Protein AF-A0A396BX89-F1 (afdb_monomer)

Nearest PDB structures (foldseek):
  4gil-assembly1_C  TM=5.322E-01  e=6.062E+00  Escherichia coli
  8w7m-assembly1_N  TM=4.422E-01  e=5.708E+00  Saccharomyces cerevisiae S288C

Structure (mmCIF, N/CA/C/O backbone):
data_AF-A0A396BX89-F1
#
_entry.id   AF-A0A396BX89-F1
#
loop_
_atom_site.group_PDB
_atom_site.id
_atom_site.type_symbol
_atom_site.label_atom_id
_atom_site.label_alt_id
_atom_site.label_comp_id
_atom_site.label_asym_id
_atom_site.label_entity_id
_atom_site.label_seq_id
_atom_site.pdbx_PDB_ins_code
_atom_site.Cartn_x
_atom_site.Cartn_y
_atom_site.Cartn_z
_atom_site.occupancy
_atom_site.B_iso_or_equiv
_atom_site.auth_seq_id
_atom_site.auth_comp_id
_atom_site.auth_asym_id
_atom_site.auth_atom_id
_atom_site.pdbx_PDB_model_num
ATOM 1 N N . MET A 1 1 ? -56.906 -18.358 -14.885 1.00 41.50 1 MET A N 1
ATOM 2 C CA . MET A 1 1 ? -57.212 -17.396 -15.967 1.00 41.50 1 MET A CA 1
ATOM 3 C C . MET A 1 1 ? -57.848 -16.201 -15.274 1.00 41.50 1 MET A C 1
ATOM 5 O O . MET A 1 1 ? -58.824 -16.400 -14.577 1.00 41.50 1 MET A O 1
ATOM 9 N N . SER A 1 2 ? -57.194 -15.052 -15.178 1.00 36.94 2 SER A N 1
ATOM 10 C CA . SER A 1 2 ? -57.025 -14.130 -16.298 1.00 36.94 2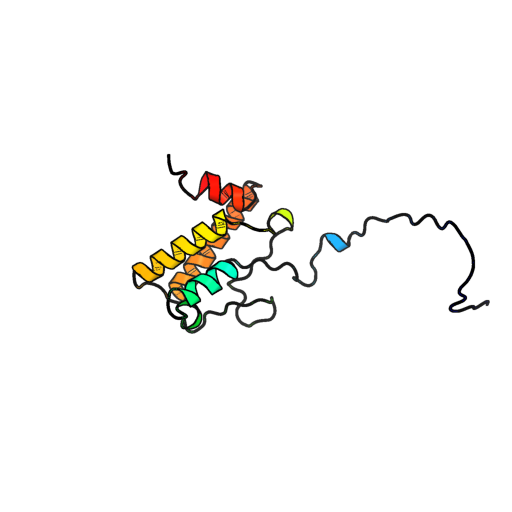 SER A CA 1
ATOM 11 C C . SER A 1 2 ? -55.632 -13.512 -16.310 1.00 36.94 2 SER A C 1
ATOM 13 O O . SER A 1 2 ? -55.098 -13.138 -15.269 1.00 36.94 2 SER A O 1
ATOM 15 N N . GLN A 1 3 ? -55.068 -13.446 -17.510 1.00 47.53 3 GLN A N 1
ATOM 16 C CA . GLN A 1 3 ? -53.983 -12.545 -17.864 1.00 47.53 3 GLN A CA 1
ATOM 17 C C . GLN 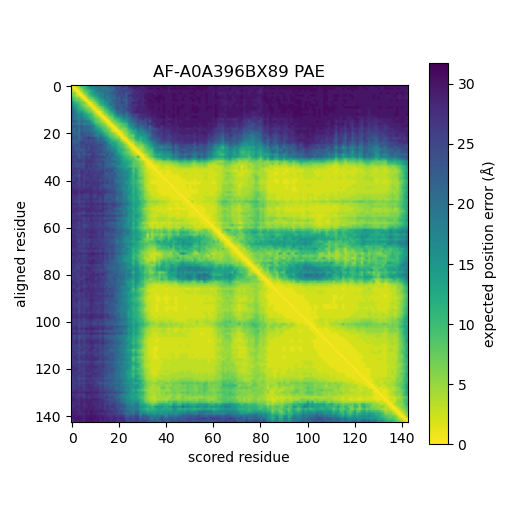A 1 3 ? -54.487 -11.103 -17.677 1.00 47.53 3 GLN A C 1
ATOM 19 O O . GLN A 1 3 ? -55.680 -10.862 -17.848 1.00 47.53 3 GLN A O 1
ATOM 24 N N . ASP A 1 4 ? -53.603 -10.166 -17.334 1.00 45.53 4 ASP A N 1
ATOM 25 C CA . ASP A 1 4 ? -53.182 -9.249 -18.387 1.00 45.53 4 ASP A CA 1
ATOM 26 C C . ASP A 1 4 ? -51.798 -8.617 -18.150 1.00 45.53 4 ASP A C 1
ATOM 28 O O . ASP A 1 4 ? -51.426 -8.305 -17.014 1.00 45.53 4 ASP A O 1
ATOM 32 N N . PRO A 1 5 ? -51.012 -8.481 -19.234 1.00 53.84 5 PRO A N 1
ATOM 33 C CA . PRO A 1 5 ? -49.659 -7.954 -19.264 1.00 53.84 5 PRO A CA 1
ATOM 34 C C . PRO A 1 5 ? -49.684 -6.433 -19.487 1.00 53.84 5 PRO A C 1
ATOM 36 O O . PRO A 1 5 ? -50.460 -5.929 -20.287 1.00 53.84 5 PRO A O 1
ATOM 39 N N . ILE A 1 6 ? -48.795 -5.706 -18.805 1.00 63.97 6 ILE A N 1
ATOM 40 C CA . ILE A 1 6 ? -48.388 -4.327 -19.138 1.00 63.97 6 ILE A CA 1
ATOM 41 C C . ILE A 1 6 ? -49.568 -3.396 -19.518 1.00 63.97 6 ILE A C 1
ATOM 43 O O . ILE A 1 6 ? -49.677 -2.917 -20.643 1.00 63.97 6 ILE A O 1
ATOM 47 N N . GLY A 1 7 ? -50.452 -3.125 -18.557 1.00 41.78 7 GLY A N 1
ATOM 48 C CA . GLY A 1 7 ? -51.533 -2.142 -18.674 1.00 41.78 7 GLY A CA 1
ATOM 49 C C . GLY A 1 7 ? -51.227 -0.894 -17.853 1.00 41.78 7 GLY A C 1
ATOM 50 O O . GLY A 1 7 ? -51.579 -0.805 -16.681 1.00 41.78 7 GLY A O 1
ATOM 51 N N . PHE A 1 8 ? -50.544 0.067 -18.467 1.00 61.09 8 PHE A N 1
ATOM 52 C CA . PHE A 1 8 ? -50.343 1.415 -17.942 1.00 61.09 8 PHE A CA 1
ATOM 53 C C . PHE A 1 8 ? -51.702 2.121 -17.802 1.00 61.09 8 PHE A C 1
ATOM 55 O O . PHE A 1 8 ? -52.213 2.608 -18.803 1.00 61.09 8 PHE A O 1
ATOM 62 N N . ASN A 1 9 ? -52.305 2.117 -16.605 1.00 48.22 9 ASN A N 1
ATOM 63 C CA . ASN A 1 9 ? -52.970 3.255 -15.943 1.00 48.22 9 ASN A CA 1
ATOM 64 C C . ASN A 1 9 ? -53.671 2.786 -14.649 1.00 48.22 9 ASN A C 1
ATOM 66 O O . ASN A 1 9 ? -54.463 1.849 -14.697 1.00 48.22 9 ASN A O 1
ATOM 70 N N . GLY A 1 10 ? -53.482 3.494 -13.527 1.00 39.06 10 GLY A N 1
ATOM 71 C CA . GLY A 1 10 ? -54.446 3.453 -12.414 1.00 39.06 10 GLY A CA 1
ATOM 72 C C . GLY A 1 10 ? -53.890 3.211 -11.009 1.00 39.06 10 GLY A C 1
ATOM 73 O O . GLY A 1 10 ? -53.910 2.097 -10.505 1.00 39.06 10 GLY A O 1
ATOM 74 N N . ASN A 1 11 ? -53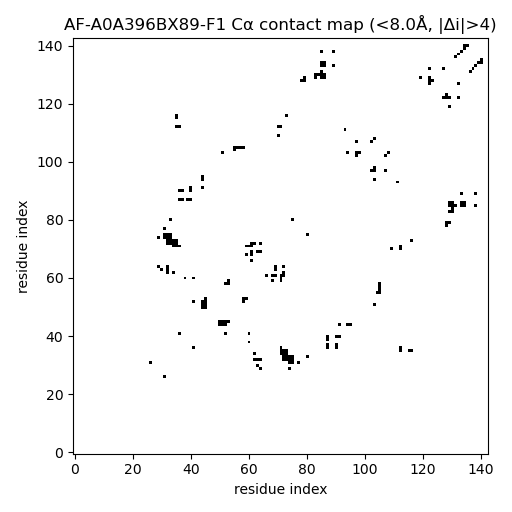.480 4.303 -10.361 1.00 51.19 11 ASN A N 1
ATOM 75 C CA . ASN A 1 11 ? -53.878 4.688 -9.001 1.00 51.19 11 ASN A CA 1
ATOM 76 C C . ASN A 1 11 ? -54.178 3.560 -7.985 1.00 51.19 11 ASN A C 1
ATOM 78 O O . ASN A 1 11 ? -55.338 3.256 -7.707 1.00 51.19 11 ASN A O 1
ATOM 82 N N . ASN A 1 12 ? -53.139 3.013 -7.355 1.00 43.06 12 ASN A N 1
ATOM 83 C CA . ASN A 1 12 ? -53.276 2.271 -6.106 1.00 43.06 12 ASN A CA 1
ATOM 84 C C . ASN A 1 12 ? -52.132 2.688 -5.178 1.00 43.06 12 ASN A C 1
ATOM 86 O O . ASN A 1 12 ? -50.967 2.578 -5.559 1.00 43.06 12 ASN A O 1
ATOM 90 N N . SER A 1 13 ? -52.448 3.187 -3.980 1.00 51.22 13 SER A N 1
ATOM 91 C CA . SER A 1 13 ? -51.462 3.413 -2.918 1.00 51.22 13 SER A CA 1
ATOM 92 C C . SER A 1 13 ? -50.964 2.061 -2.411 1.00 51.22 13 SER A C 1
ATOM 94 O O . SER A 1 13 ? -51.313 1.619 -1.319 1.00 51.22 13 SER A O 1
ATOM 96 N N . THR A 1 14 ? -50.154 1.370 -3.210 1.00 47.22 14 THR A N 1
ATOM 97 C CA . THR A 1 14 ? -49.376 0.238 -2.726 1.00 47.22 14 THR A CA 1
ATOM 98 C C . THR A 1 14 ? -48.296 0.810 -1.830 1.00 47.22 14 THR A C 1
ATOM 100 O O . THR A 1 14 ? -47.298 1.355 -2.301 1.00 47.22 14 THR A O 1
ATOM 103 N N . PHE A 1 15 ? -48.550 0.731 -0.526 1.00 43.94 15 PHE A N 1
ATOM 104 C CA . PHE A 1 15 ? -47.553 0.853 0.523 1.00 43.94 15 PHE A CA 1
ATOM 105 C C . PHE A 1 15 ? -46.352 -0.017 0.124 1.00 43.94 15 PHE A C 1
ATOM 107 O O . PHE A 1 15 ? -46.394 -1.240 0.239 1.00 43.94 15 PHE A O 1
ATOM 114 N N . TYR A 1 16 ? -45.297 0.605 -0.402 1.00 43.28 16 TYR A N 1
ATOM 115 C CA . TYR A 1 16 ? -44.013 -0.059 -0.559 1.00 43.28 16 TYR A CA 1
ATOM 116 C C . TYR A 1 16 ? -43.441 -0.200 0.846 1.00 43.28 16 TYR A C 1
ATOM 118 O O . TYR A 1 16 ? -42.817 0.715 1.382 1.00 43.28 16 TYR A O 1
ATOM 126 N N . SER A 1 17 ? -43.699 -1.338 1.484 1.00 45.28 17 SER A N 1
ATOM 127 C CA . SER A 1 17 ? -42.877 -1.758 2.607 1.00 45.28 17 SER A CA 1
ATOM 128 C C . SER A 1 17 ? -41.470 -1.971 2.060 1.00 45.28 17 SER A C 1
ATOM 130 O O . SER A 1 17 ? -41.226 -2.936 1.336 1.00 45.28 17 SER A O 1
ATOM 132 N N . TYR A 1 18 ? -40.560 -1.055 2.382 1.00 42.06 18 TYR A N 1
ATOM 133 C CA . TYR A 1 18 ? -39.130 -1.303 2.279 1.00 42.06 18 TYR A CA 1
ATOM 134 C C . TYR A 1 18 ? -38.813 -2.493 3.188 1.00 42.06 18 TYR A C 1
ATOM 136 O O . TYR A 1 18 ? -38.650 -2.338 4.396 1.00 42.06 18 TYR A O 1
ATOM 144 N N . THR A 1 19 ? -38.775 -3.702 2.634 1.00 50.72 19 THR A N 1
ATOM 145 C CA . THR A 1 19 ? -38.079 -4.804 3.293 1.00 50.72 19 THR A CA 1
ATOM 146 C C . THR A 1 19 ? -36.594 -4.454 3.272 1.00 50.72 19 THR A C 1
ATOM 148 O O . THR A 1 19 ? -36.077 -4.198 2.181 1.00 50.72 19 THR A O 1
ATOM 151 N N . PRO A 1 20 ? -35.895 -4.394 4.420 1.00 46.22 20 PRO A N 1
ATOM 152 C CA . PRO A 1 20 ? -34.447 -4.264 4.405 1.00 46.22 20 PRO A CA 1
ATOM 153 C C . PRO A 1 20 ? -33.880 -5.470 3.654 1.00 46.22 20 PRO A C 1
ATOM 155 O O . PRO A 1 20 ? -34.046 -6.616 4.070 1.00 46.22 20 PRO A O 1
ATOM 158 N N . ASP A 1 21 ? -33.288 -5.198 2.496 1.00 45.72 21 ASP A N 1
ATOM 159 C CA . ASP A 1 21 ? -32.664 -6.208 1.658 1.00 45.72 21 ASP A CA 1
ATOM 160 C C . ASP A 1 21 ? -31.480 -6.794 2.438 1.00 45.72 21 ASP A C 1
ATOM 162 O O . ASP A 1 21 ? -30.571 -6.075 2.839 1.00 45.72 21 ASP A O 1
ATOM 166 N N . ILE A 1 22 ? -31.486 -8.091 2.725 1.00 47.62 22 ILE A N 1
ATOM 167 C CA . ILE A 1 22 ? -30.371 -8.744 3.431 1.00 47.62 22 ILE A CA 1
ATOM 168 C C . ILE A 1 22 ? -29.143 -8.939 2.523 1.00 47.62 22 ILE A C 1
ATOM 170 O O . ILE A 1 22 ? -28.079 -9.320 3.007 1.00 47.62 22 ILE A O 1
ATOM 174 N N . ASN A 1 23 ? -29.244 -8.630 1.221 1.00 46.38 23 ASN A N 1
ATOM 175 C CA . ASN A 1 23 ? -28.144 -8.793 0.267 1.00 46.38 23 ASN A CA 1
ATOM 176 C C . ASN A 1 23 ? -27.153 -7.614 0.240 1.00 46.38 23 ASN A C 1
ATOM 178 O O . ASN A 1 23 ? -26.137 -7.690 -0.442 1.00 46.38 23 ASN A O 1
ATOM 182 N N . ILE A 1 24 ? -27.379 -6.531 0.995 1.00 42.62 24 ILE A N 1
ATOM 183 C CA . ILE A 1 24 ? -26.435 -5.390 1.069 1.00 42.62 24 ILE A CA 1
ATOM 184 C C . ILE A 1 24 ? -25.189 -5.646 1.937 1.00 42.62 24 ILE A C 1
ATOM 186 O O . ILE A 1 24 ? -24.298 -4.787 1.976 1.00 42.62 24 ILE A O 1
ATOM 190 N N . TRP A 1 25 ? -25.111 -6.797 2.616 1.00 42.50 25 TRP A N 1
ATOM 191 C CA . TRP A 1 25 ? -24.008 -7.149 3.524 1.00 42.50 25 TRP A CA 1
ATOM 192 C C . TRP A 1 25 ? -23.016 -8.170 2.962 1.00 42.50 25 TRP A C 1
ATOM 194 O O . TRP A 1 25 ? -21.920 -8.283 3.500 1.00 42.50 25 TRP A O 1
ATOM 204 N N . ILE A 1 26 ? -23.359 -8.889 1.891 1.00 41.56 26 ILE A N 1
ATOM 205 C CA . ILE A 1 26 ? -22.471 -9.894 1.299 1.00 41.56 26 ILE A CA 1
ATOM 206 C C . ILE A 1 26 ? -22.063 -9.403 -0.088 1.00 41.56 26 ILE A C 1
ATOM 208 O O . ILE A 1 26 ? -22.847 -9.464 -1.033 1.00 41.56 26 ILE A O 1
ATOM 212 N N . ASP A 1 27 ? -20.829 -8.917 -0.223 1.00 46.12 27 ASP A N 1
ATOM 213 C CA . ASP A 1 27 ? -20.223 -8.652 -1.529 1.00 46.12 27 ASP A CA 1
ATOM 214 C C . ASP A 1 27 ? -19.805 -9.978 -2.189 1.00 46.12 27 ASP A C 1
ATOM 216 O O . ASP A 1 27 ? -18.635 -10.350 -2.253 1.00 46.12 27 ASP A O 1
ATOM 220 N N . ILE A 1 28 ? -20.805 -10.728 -2.666 1.00 45.06 28 ILE A N 1
ATOM 221 C CA . ILE A 1 28 ? -20.644 -12.054 -3.293 1.00 45.06 28 ILE A CA 1
ATOM 222 C C . ILE A 1 28 ? -19.727 -11.979 -4.528 1.00 45.06 28 ILE A C 1
ATOM 224 O O . ILE A 1 28 ? -19.098 -12.967 -4.907 1.00 45.06 28 ILE A O 1
ATOM 228 N N . LEU A 1 29 ? -19.640 -10.806 -5.163 1.00 47.72 29 LEU A N 1
ATOM 229 C CA . LEU A 1 29 ? -18.848 -10.581 -6.370 1.00 47.72 29 LEU A CA 1
ATOM 230 C C . LEU A 1 29 ? -17.448 -10.024 -6.079 1.00 47.72 29 LEU A C 1
ATOM 232 O O . LEU A 1 29 ? -16.618 -10.000 -6.992 1.00 47.72 29 LEU A O 1
ATOM 236 N N . GLY A 1 30 ? -17.165 -9.614 -4.839 1.00 51.03 30 GLY A N 1
ATOM 237 C CA . GLY A 1 30 ? -15.895 -9.004 -4.462 1.00 51.03 30 GLY A CA 1
ATOM 238 C C . GLY A 1 30 ? -15.599 -7.734 -5.253 1.00 51.03 30 GLY A C 1
ATOM 239 O O . GLY A 1 30 ? -14.484 -7.591 -5.755 1.00 51.03 30 GLY A O 1
ATOM 240 N N . LEU A 1 31 ? -16.613 -6.896 -5.456 1.00 54.59 31 LEU A N 1
ATOM 241 C CA . LEU A 1 31 ? -16.530 -5.618 -6.157 1.00 54.59 31 LEU A CA 1
ATOM 242 C C . LEU A 1 31 ? -15.925 -4.505 -5.286 1.00 54.59 31 LEU A C 1
ATOM 244 O O . LEU A 1 31 ? -15.349 -3.571 -5.841 1.00 54.59 31 LEU A O 1
ATOM 248 N N . ASP A 1 32 ? -16.007 -4.615 -3.959 1.00 61.62 32 ASP A N 1
ATOM 249 C CA . ASP A 1 32 ? -15.469 -3.654 -2.988 1.00 61.62 32 ASP A CA 1
ATOM 250 C C . ASP A 1 32 ? -14.056 -4.088 -2.561 1.00 61.62 32 ASP A C 1
ATOM 252 O O . ASP A 1 32 ? -13.785 -4.578 -1.467 1.00 61.62 32 ASP A O 1
ATOM 256 N N . LEU A 1 33 ? -13.137 -4.016 -3.522 1.00 68.38 33 LEU A N 1
ATOM 257 C CA . LEU A 1 33 ? -11.736 -4.370 -3.332 1.00 68.38 33 LEU A CA 1
ATOM 258 C C . LEU A 1 33 ? -10.922 -3.170 -2.879 1.00 68.38 33 LEU A C 1
ATOM 260 O O . LEU A 1 33 ? -10.826 -2.173 -3.598 1.00 68.38 33 LEU A O 1
ATOM 264 N N . HIS A 1 34 ? -10.229 -3.315 -1.755 1.00 75.56 34 HIS A N 1
ATOM 265 C CA . HIS A 1 34 ? -9.305 -2.300 -1.284 1.00 75.56 34 HIS A CA 1
ATOM 266 C C . HIS A 1 34 ? -7.878 -2.601 -1.752 1.00 75.56 34 HIS A C 1
ATOM 268 O O . HIS A 1 34 ? -7.355 -3.703 -1.561 1.00 75.56 34 HIS A O 1
ATOM 274 N N . HIS A 1 35 ? -7.218 -1.613 -2.360 1.00 82.88 35 HIS A N 1
ATOM 275 C CA . HIS A 1 35 ? -5.797 -1.714 -2.684 1.00 82.88 35 HIS A CA 1
ATOM 276 C C . HIS A 1 35 ? -4.942 -1.508 -1.437 1.00 82.88 35 HIS A C 1
ATOM 278 O O . HIS A 1 35 ? -5.011 -0.447 -0.822 1.00 82.88 35 HIS A O 1
ATOM 284 N N . ILE A 1 36 ? -4.066 -2.464 -1.129 1.00 87.62 36 ILE A N 1
ATOM 285 C CA . ILE A 1 36 ? -3.080 -2.334 -0.046 1.00 87.62 36 ILE A CA 1
ATOM 286 C C . ILE A 1 36 ? -2.093 -1.202 -0.365 1.00 87.62 36 ILE A C 1
ATOM 288 O O . ILE A 1 36 ? -1.837 -0.337 0.458 1.00 87.62 36 ILE A O 1
ATOM 292 N N . ILE A 1 37 ? -1.558 -1.151 -1.585 1.00 88.25 37 ILE A N 1
ATOM 293 C CA . ILE A 1 37 ? -0.858 0.036 -2.092 1.00 88.25 37 ILE A CA 1
ATOM 294 C C . ILE A 1 37 ? -1.874 0.877 -2.868 1.00 88.25 37 ILE A C 1
ATOM 296 O O . ILE A 1 37 ? -2.223 0.487 -3.994 1.00 88.25 37 ILE A O 1
ATOM 300 N N . PRO A 1 38 ? -2.334 2.027 -2.330 1.00 88.06 38 PRO A N 1
ATOM 301 C CA . PRO A 1 38 ? -3.405 2.797 -2.946 1.00 88.06 38 PRO A CA 1
ATOM 302 C C . PRO A 1 38 ? -3.059 3.225 -4.371 1.00 88.06 38 PRO A C 1
ATOM 304 O O . PRO A 1 38 ? -1.944 3.671 -4.655 1.00 88.06 38 PRO A O 1
ATOM 307 N N . GLN A 1 39 ? -4.048 3.187 -5.267 1.00 86.50 39 GLN A N 1
ATOM 308 C CA . GLN A 1 39 ? -3.867 3.571 -6.671 1.00 86.50 39 GLN A CA 1
ATOM 309 C C . GLN A 1 39 ? -3.307 4.992 -6.834 1.00 86.50 39 GLN A C 1
ATOM 311 O O . GLN A 1 39 ? -2.529 5.263 -7.749 1.00 86.50 39 GLN A O 1
ATOM 316 N N . ALA A 1 40 ? -3.689 5.916 -5.947 1.00 87.38 40 ALA A N 1
ATOM 317 C CA . ALA A 1 40 ? -3.162 7.276 -5.942 1.00 87.38 40 ALA A CA 1
ATOM 318 C C . ALA A 1 40 ? -1.648 7.310 -5.672 1.00 87.38 40 ALA A C 1
ATOM 320 O O . ALA A 1 40 ? -0.920 7.958 -6.426 1.00 87.38 40 ALA A O 1
ATOM 321 N N . VAL A 1 41 ? -1.182 6.563 -4.668 1.00 89.44 41 VAL A N 1
ATOM 322 C CA . VAL A 1 41 ? 0.240 6.454 -4.313 1.00 89.44 41 VAL A CA 1
ATOM 323 C C . VAL A 1 41 ? 1.016 5.775 -5.437 1.00 89.44 41 VAL A C 1
ATOM 325 O O . VAL A 1 41 ? 2.029 6.307 -5.882 1.00 89.44 41 VAL A O 1
ATOM 328 N N . TRP A 1 42 ? 0.506 4.665 -5.979 1.00 91.75 42 TRP A N 1
ATOM 329 C CA . TRP A 1 42 ? 1.138 3.972 -7.105 1.00 91.75 42 TRP A CA 1
ATOM 330 C C . TRP A 1 42 ? 1.329 4.890 -8.322 1.00 91.75 42 TRP A C 1
ATOM 332 O O . TRP A 1 42 ? 2.413 4.936 -8.910 1.00 91.75 42 TRP A O 1
ATOM 342 N N . ARG A 1 43 ? 0.301 5.668 -8.697 1.00 90.31 43 ARG A N 1
ATOM 343 C CA . ARG A 1 43 ? 0.403 6.645 -9.797 1.00 90.31 43 ARG A CA 1
ATOM 344 C C . ARG A 1 43 ? 1.440 7.723 -9.495 1.00 90.31 43 ARG A C 1
ATOM 346 O O . ARG A 1 43 ? 2.208 8.080 -10.384 1.00 90.31 43 ARG A O 1
ATOM 353 N N . LYS A 1 44 ? 1.449 8.237 -8.263 1.00 93.00 44 LYS A N 1
ATOM 354 C CA . LYS A 1 44 ? 2.365 9.292 -7.823 1.00 93.00 44 LYS A CA 1
ATOM 355 C C . LYS A 1 44 ? 3.819 8.824 -7.860 1.00 93.00 44 LYS A C 1
ATOM 357 O O . LYS A 1 44 ? 4.627 9.466 -8.517 1.00 93.00 44 LYS A O 1
ATOM 362 N N . ILE A 1 45 ? 4.127 7.670 -7.269 1.00 93.44 45 ILE A N 1
ATOM 363 C CA . ILE A 1 45 ? 5.479 7.095 -7.267 1.00 93.44 45 ILE A CA 1
ATOM 364 C C . ILE A 1 45 ? 5.977 6.841 -8.691 1.00 93.44 45 ILE A C 1
ATOM 366 O O . ILE A 1 45 ? 7.075 7.258 -9.033 1.00 93.44 45 ILE A O 1
ATOM 370 N N . ASN A 1 46 ? 5.164 6.241 -9.564 1.00 93.44 46 ASN A N 1
ATOM 371 C CA . ASN A 1 46 ? 5.578 6.019 -10.953 1.00 93.44 46 ASN A CA 1
ATOM 372 C C . ASN A 1 46 ? 5.777 7.315 -11.748 1.00 93.44 46 ASN A C 1
ATOM 374 O O . ASN A 1 46 ? 6.545 7.323 -12.704 1.00 93.44 46 ASN A O 1
ATOM 378 N N . LYS A 1 47 ? 5.082 8.396 -11.384 1.00 94.75 47 LYS A N 1
ATOM 379 C CA . LYS A 1 47 ? 5.292 9.714 -11.988 1.00 94.75 47 LYS A CA 1
ATOM 380 C C . LYS A 1 47 ? 6.573 10.378 -11.473 1.00 94.75 47 LYS A C 1
ATOM 382 O O . LYS A 1 47 ? 7.248 11.042 -12.246 1.00 94.75 47 LYS A O 1
ATOM 387 N N . GLU A 1 48 ? 6.874 10.231 -10.185 1.00 95.00 48 GLU A N 1
ATOM 388 C 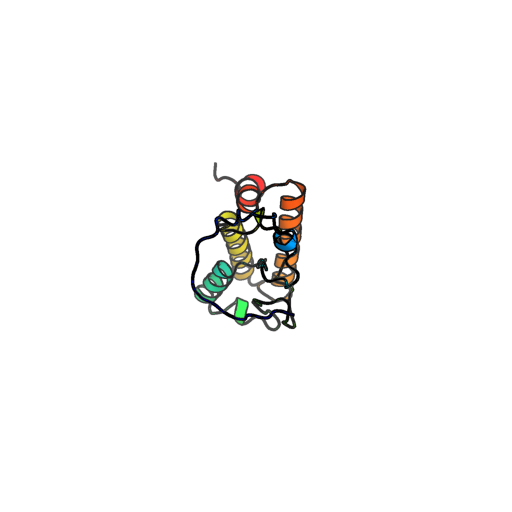CA . GLU A 1 48 ? 8.028 10.865 -9.529 1.00 95.00 48 GLU A CA 1
ATOM 389 C C . GLU A 1 48 ? 9.348 10.115 -9.774 1.00 95.00 48 GLU A C 1
ATOM 391 O O . GLU A 1 48 ? 10.392 10.751 -9.861 1.00 95.00 48 GLU A O 1
ATOM 396 N N . PHE A 1 49 ? 9.304 8.788 -9.920 1.00 93.25 49 PHE A N 1
ATOM 397 C CA . PHE A 1 49 ? 10.482 7.913 -9.968 1.00 93.25 49 PHE A CA 1
ATOM 398 C C . PHE A 1 49 ? 10.523 7.059 -11.241 1.00 93.25 49 PHE A C 1
ATOM 400 O O . PHE A 1 49 ? 10.724 5.855 -11.174 1.00 93.25 49 PHE A O 1
ATOM 407 N N . ASP A 1 50 ? 10.256 7.664 -12.399 1.00 92.81 50 ASP A N 1
ATOM 408 C CA . ASP A 1 50 ? 10.382 7.036 -13.728 1.00 92.81 50 ASP A CA 1
ATOM 409 C C . ASP A 1 50 ? 9.819 5.602 -13.831 1.00 92.81 50 ASP A C 1
ATOM 411 O O . ASP A 1 50 ? 10.506 4.632 -14.144 1.00 92.81 50 ASP A O 1
ATOM 415 N N . ASN A 1 51 ? 8.528 5.452 -13.529 1.00 91.69 51 ASN A N 1
ATOM 416 C CA . ASN A 1 51 ? 7.824 4.169 -13.579 1.00 91.69 51 ASN A CA 1
ATOM 417 C C . ASN A 1 51 ? 8.430 3.066 -12.679 1.00 91.69 51 ASN A C 1
ATOM 419 O O . ASN A 1 51 ? 8.198 1.885 -12.937 1.00 91.69 51 ASN A O 1
ATOM 423 N N . ALA A 1 52 ? 9.130 3.435 -11.597 1.00 91.62 52 ALA A N 1
ATOM 424 C CA . ALA A 1 52 ? 9.810 2.518 -10.678 1.00 91.62 52 ALA A CA 1
ATOM 425 C C . ALA A 1 52 ? 9.003 1.265 -10.306 1.00 91.62 52 ALA A C 1
ATOM 427 O O . ALA A 1 52 ? 9.516 0.163 -10.432 1.00 91.62 52 ALA A O 1
ATOM 428 N N . LEU A 1 53 ? 7.733 1.400 -9.900 1.00 90.38 53 LEU A N 1
ATOM 429 C CA . LEU A 1 53 ? 6.898 0.249 -9.529 1.00 90.38 53 LEU A CA 1
ATOM 430 C C . LEU A 1 53 ? 6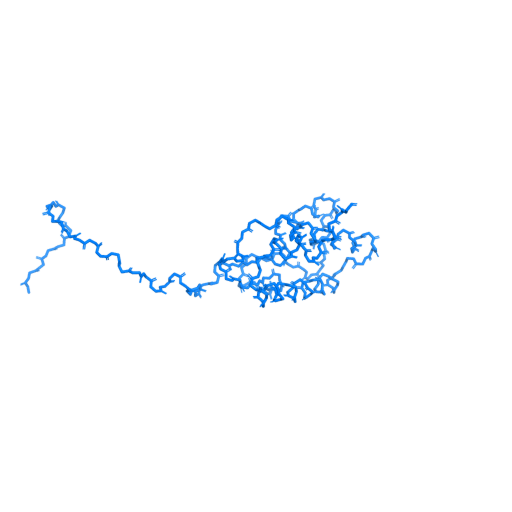.435 -0.564 -10.743 1.00 90.38 53 LEU A C 1
ATOM 432 O O . LEU A 1 53 ? 6.324 -1.779 -10.644 1.00 90.38 53 LEU A O 1
ATOM 436 N N . LYS A 1 54 ? 6.149 0.080 -11.883 1.00 90.31 54 LYS A N 1
ATOM 437 C CA . LYS A 1 54 ? 5.769 -0.630 -13.123 1.00 90.31 54 LYS A CA 1
ATOM 438 C C . LYS A 1 54 ? 6.917 -1.453 -13.699 1.00 90.31 54 LYS A C 1
ATOM 440 O O . LYS A 1 54 ? 6.659 -2.454 -14.355 1.00 90.31 54 LYS A O 1
ATOM 445 N N . ASN A 1 55 ? 8.150 -1.007 -13.480 1.00 92.12 55 ASN A N 1
ATOM 446 C CA . ASN A 1 55 ? 9.350 -1.657 -13.993 1.00 92.12 55 ASN A CA 1
ATOM 447 C C . ASN A 1 55 ? 9.792 -2.850 -13.127 1.00 92.12 55 ASN A C 1
ATOM 449 O O . ASN A 1 55 ? 10.698 -3.579 -13.522 1.00 92.12 55 ASN A O 1
ATOM 453 N N . ILE A 1 56 ? 9.162 -3.076 -11.966 1.00 90.00 56 ILE A N 1
ATOM 454 C CA . ILE A 1 56 ? 9.408 -4.270 -11.153 1.00 90.00 56 ILE A CA 1
ATOM 455 C C . ILE A 1 56 ? 8.769 -5.471 -11.846 1.00 90.00 56 ILE A C 1
ATOM 457 O O . ILE A 1 56 ? 7.544 -5.601 -11.902 1.00 90.00 56 ILE A O 1
ATOM 461 N N . GLU A 1 57 ? 9.606 -6.381 -12.333 1.00 87.19 57 GLU A N 1
ATOM 462 C CA . GLU A 1 57 ? 9.144 -7.635 -12.917 1.00 87.19 57 GLU A CA 1
ATOM 463 C C . GLU A 1 57 ? 8.289 -8.424 -11.912 1.00 87.19 57 GLU A C 1
ATOM 465 O O . GLU A 1 57 ? 8.655 -8.608 -10.749 1.00 87.19 57 GLU A O 1
ATOM 470 N N . GLY A 1 58 ? 7.116 -8.872 -12.361 1.00 83.69 58 GLY A N 1
ATOM 471 C CA . GLY A 1 58 ? 6.181 -9.651 -11.550 1.00 83.69 58 GLY A CA 1
ATOM 472 C C . GLY A 1 58 ? 5.311 -8.841 -10.585 1.00 83.69 58 GLY A C 1
ATOM 473 O O . GLY A 1 58 ? 4.451 -9.438 -9.941 1.00 83.69 58 GLY A O 1
ATOM 474 N N . TYR A 1 59 ? 5.476 -7.517 -10.487 1.00 85.31 59 TYR A N 1
ATOM 475 C CA . TYR A 1 59 ? 4.545 -6.668 -9.741 1.00 85.31 59 TYR A CA 1
ATOM 476 C C . TYR A 1 59 ? 3.377 -6.229 -10.629 1.00 85.31 59 TYR A C 1
ATOM 478 O O . TYR A 1 59 ? 3.571 -5.699 -11.724 1.00 85.31 59 TYR A O 1
ATOM 486 N N . VAL A 1 60 ? 2.145 -6.402 -10.140 1.00 82.94 60 VAL A N 1
ATOM 487 C CA . VAL A 1 60 ? 0.936 -5.993 -10.863 1.00 82.94 60 VAL A CA 1
ATOM 488 C C . VAL A 1 60 ? 0.057 -5.128 -9.970 1.00 82.94 60 VAL A C 1
ATOM 490 O O . VAL A 1 60 ? -0.441 -5.565 -8.933 1.00 82.94 60 VAL A O 1
ATOM 493 N N . GLN A 1 61 ? -0.217 -3.903 -10.426 1.00 81.31 61 GLN A N 1
ATOM 494 C CA . GLN A 1 61 ? -1.234 -3.042 -9.826 1.00 81.31 61 GLN A CA 1
ATOM 495 C C . GLN A 1 61 ? -2.621 -3.482 -10.301 1.00 81.31 61 GLN A C 1
ATOM 497 O O . GLN A 1 61 ? -3.241 -2.879 -11.178 1.00 81.31 61 GLN A O 1
ATOM 502 N N . ASN A 1 62 ? -3.059 -4.615 -9.767 1.00 74.12 62 ASN A N 1
ATOM 503 C CA . ASN A 1 62 ? -4.288 -5.270 -10.169 1.00 74.12 62 ASN A CA 1
ATOM 504 C C . ASN A 1 62 ? -5.515 -4.537 -9.612 1.00 74.12 62 ASN A C 1
ATOM 506 O O . ASN A 1 62 ? -5.468 -4.028 -8.503 1.00 74.12 62 ASN A O 1
ATOM 510 N N . VAL A 1 63 ? -6.620 -4.504 -10.356 1.00 66.38 63 VAL A N 1
ATOM 511 C CA . VAL A 1 63 ? -7.889 -3.857 -9.968 1.00 66.38 63 VAL A CA 1
ATOM 512 C C . VA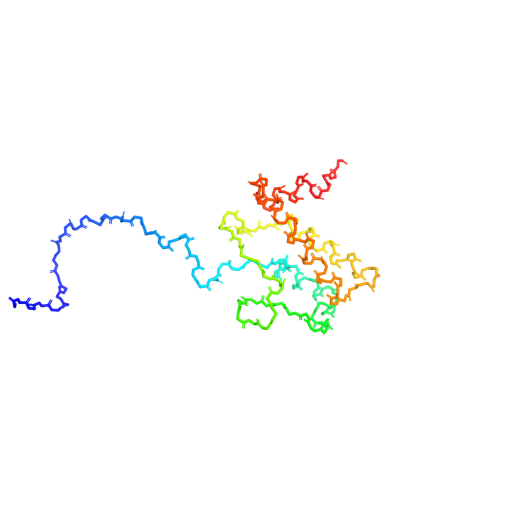L A 1 63 ? -9.046 -4.851 -9.799 1.00 66.38 63 VAL A C 1
ATOM 514 O O . VAL A 1 63 ? -10.166 -4.430 -9.533 1.00 66.38 63 VAL A O 1
ATOM 517 N N . THR A 1 64 ? -8.811 -6.163 -9.959 1.00 62.72 64 THR A N 1
ATOM 518 C CA . THR A 1 64 ? -9.865 -7.194 -9.858 1.00 62.72 64 THR A CA 1
ATOM 519 C C . THR A 1 64 ? -9.390 -8.476 -9.165 1.00 62.72 64 THR A C 1
ATOM 521 O O . THR A 1 64 ? -8.247 -8.886 -9.343 1.00 62.72 64 THR A O 1
ATOM 524 N N . LYS A 1 65 ? -10.282 -9.215 -8.486 1.00 63.19 65 LYS A N 1
ATOM 525 C CA . LYS A 1 65 ? -9.976 -10.556 -7.924 1.00 63.19 65 LYS A CA 1
ATOM 526 C C . LYS A 1 65 ? -9.651 -11.628 -8.986 1.00 63.19 65 LYS A C 1
ATOM 528 O O . LYS A 1 65 ? -9.297 -12.743 -8.626 1.00 63.19 65 LYS A O 1
ATOM 533 N N . LYS A 1 66 ? -9.793 -11.327 -10.284 1.00 62.97 66 LYS A N 1
ATOM 534 C CA . LYS A 1 66 ? -9.647 -12.295 -11.389 1.00 62.97 66 LYS A CA 1
ATOM 535 C C . LYS A 1 66 ? -8.248 -12.346 -12.007 1.00 62.97 66 LYS A C 1
ATOM 537 O O . LYS A 1 66 ? -8.024 -13.182 -12.879 1.00 62.97 66 LYS A O 1
ATOM 542 N N . ALA A 1 67 ? -7.332 -11.454 -11.627 1.00 62.53 67 ALA A N 1
ATOM 543 C CA . ALA A 1 67 ? -5.986 -11.483 -12.195 1.00 62.53 67 ALA A CA 1
ATOM 544 C C . ALA A 1 67 ? -5.077 -12.496 -11.490 1.00 62.53 67 ALA A C 1
ATOM 546 O O . ALA A 1 67 ? -5.349 -12.935 -10.377 1.00 62.53 67 ALA A O 1
ATOM 547 N N . VAL A 1 68 ? -3.974 -12.830 -12.165 1.00 63.31 68 VAL A N 1
ATOM 548 C CA . VAL A 1 68 ? -2.976 -13.814 -11.714 1.00 63.31 68 VAL A CA 1
ATOM 549 C C . VAL A 1 68 ? -2.346 -13.425 -10.373 1.00 63.31 68 VAL A C 1
ATOM 551 O O . VAL A 1 68 ? -2.043 -14.299 -9.568 1.00 63.31 68 VAL A O 1
ATOM 554 N N . ASP A 1 69 ? -2.191 -12.126 -10.112 1.00 64.69 69 ASP A N 1
ATOM 555 C CA . ASP A 1 69 ? -1.684 -11.613 -8.843 1.00 64.69 69 ASP A CA 1
ATOM 556 C C . ASP A 1 69 ? -2.729 -10.726 -8.152 1.00 64.69 69 ASP A C 1
ATOM 558 O O . ASP A 1 69 ? -3.067 -9.637 -8.620 1.00 64.69 69 ASP A O 1
ATOM 562 N N . ILE A 1 70 ? -3.251 -11.206 -7.024 1.00 68.06 70 ILE A N 1
ATOM 563 C CA . ILE A 1 70 ? -4.188 -10.489 -6.146 1.00 68.06 70 ILE A CA 1
ATOM 564 C C . ILE A 1 70 ? -3.506 -10.000 -4.858 1.00 68.06 70 ILE A C 1
ATOM 566 O O . ILE A 1 70 ? -4.177 -9.548 -3.935 1.00 68.06 70 ILE A O 1
ATOM 570 N N . SER A 1 71 ? -2.172 -10.064 -4.780 1.00 73.00 71 SER A N 1
ATOM 571 C CA . SER A 1 71 ? -1.407 -9.716 -3.576 1.00 73.00 71 SER A CA 1
ATOM 572 C C . SER A 1 71 ? -1.510 -8.246 -3.169 1.00 73.00 71 SER A C 1
ATOM 574 O O . SER A 1 71 ? -1.220 -7.930 -2.021 1.00 73.00 71 SER A O 1
ATOM 576 N N . ASN A 1 72 ? -1.956 -7.350 -4.048 1.00 74.56 72 ASN A N 1
ATOM 577 C CA . ASN A 1 72 ? -2.222 -5.959 -3.685 1.00 74.56 72 ASN A CA 1
ATOM 578 C C . ASN A 1 72 ? -3.678 -5.686 -3.280 1.00 74.56 72 ASN A C 1
ATOM 580 O O . ASN A 1 72 ? -4.053 -4.528 -3.116 1.00 74.56 72 ASN A O 1
ATOM 584 N N . LEU A 1 73 ? -4.506 -6.721 -3.165 1.00 76.19 73 LEU A N 1
ATOM 585 C CA . LEU A 1 73 ? -5.928 -6.601 -2.881 1.00 76.19 73 LEU A CA 1
ATOM 586 C C . LEU A 1 73 ? -6.240 -7.191 -1.505 1.00 76.19 73 LEU A C 1
ATOM 588 O O . LEU A 1 73 ? -5.703 -8.234 -1.121 1.00 76.19 73 LEU A O 1
ATOM 592 N N . ILE A 1 74 ? -7.116 -6.511 -0.774 1.00 73.81 74 ILE A N 1
ATOM 593 C CA . ILE A 1 74 ? -7.675 -6.970 0.493 1.00 73.81 74 ILE A CA 1
ATOM 594 C C . ILE A 1 74 ? -9.178 -6.688 0.510 1.00 73.81 74 ILE A C 1
ATOM 596 O O . ILE A 1 74 ? -9.640 -5.672 -0.008 1.00 73.81 74 ILE A O 1
ATOM 600 N N . ASP A 1 75 ? -9.932 -7.638 1.055 1.00 72.25 75 ASP A N 1
ATOM 601 C CA . ASP A 1 75 ? -11.368 -7.510 1.280 1.00 72.25 75 ASP A CA 1
ATOM 602 C C . ASP A 1 75 ? -11.580 -6.825 2.634 1.00 72.25 75 ASP A C 1
ATOM 604 O O . ASP A 1 75 ? -11.160 -7.346 3.677 1.00 72.25 75 ASP A O 1
ATOM 608 N N . LEU A 1 76 ? -12.135 -5.618 2.613 1.00 67.19 76 LEU A N 1
ATOM 609 C CA . LEU A 1 76 ? -12.363 -4.815 3.807 1.00 67.19 76 LEU A CA 1
ATOM 610 C C . LEU A 1 76 ? -13.851 -4.540 3.964 1.00 67.19 76 LEU A C 1
ATOM 612 O O . LEU A 1 76 ? -14.563 -4.347 2.990 1.00 67.19 76 LEU A O 1
ATOM 616 N N . ASP A 1 77 ? -14.338 -4.484 5.201 1.00 65.12 77 ASP A N 1
ATOM 617 C CA . ASP A 1 77 ? -15.724 -4.081 5.418 1.00 65.12 77 ASP A CA 1
ATOM 618 C C . ASP A 1 77 ? -15.899 -2.603 5.023 1.00 65.12 77 ASP A C 1
ATOM 620 O O . ASP A 1 77 ? -14.997 -1.785 5.204 1.00 65.12 77 ASP A O 1
ATOM 624 N N . LYS A 1 78 ? -17.093 -2.221 4.551 1.00 62.69 78 LYS A N 1
ATOM 625 C CA . LYS A 1 78 ? -17.483 -0.835 4.197 1.00 62.69 78 LYS A CA 1
ATOM 626 C C . LYS A 1 78 ? -16.977 0.293 5.126 1.00 62.69 78 LYS A C 1
ATOM 628 O O . LYS A 1 78 ? -16.575 1.316 4.582 1.00 62.69 78 LYS A O 1
ATOM 633 N N . PRO A 1 79 ? -16.933 0.182 6.471 1.00 52.81 79 PRO A N 1
ATOM 634 C CA . PRO A 1 79 ? -16.356 1.234 7.328 1.00 52.81 79 PRO A CA 1
ATOM 635 C C . PRO A 1 79 ? -14.842 1.468 7.150 1.00 52.81 79 PRO A C 1
ATOM 637 O O . PRO A 1 79 ? -14.322 2.486 7.604 1.00 52.81 79 PRO A O 1
ATOM 640 N N . PHE A 1 80 ? -14.135 0.550 6.491 1.00 54.38 80 PHE A N 1
ATOM 641 C CA . PHE A 1 80 ? -12.718 0.650 6.131 1.00 54.38 80 PHE A CA 1
ATOM 642 C C . PHE A 1 80 ? -12.520 1.021 4.648 1.00 54.38 80 PHE A C 1
ATOM 644 O O . PHE A 1 80 ? -11.390 1.046 4.162 1.00 54.38 80 PHE A O 1
ATOM 651 N N . HIS A 1 81 ? -13.609 1.321 3.932 1.00 57.66 81 HIS A N 1
ATOM 652 C CA . HIS A 1 81 ? -13.587 1.921 2.604 1.00 57.66 81 HIS A CA 1
ATOM 653 C C . HIS A 1 81 ? -13.702 3.447 2.720 1.00 57.66 81 HIS A C 1
ATOM 655 O O . HIS A 1 81 ? -14.570 3.972 3.416 1.00 57.66 81 HIS A O 1
ATOM 661 N N . GLY A 1 82 ? -12.836 4.186 2.025 1.00 60.72 82 GLY A N 1
ATOM 662 C CA . GLY A 1 82 ? -12.867 5.647 2.043 1.00 60.72 82 GLY A CA 1
ATOM 663 C C . GLY A 1 82 ? -11.565 6.303 1.599 1.00 60.72 82 GLY A C 1
ATOM 664 O O . GLY A 1 82 ? -10.614 5.652 1.164 1.00 60.72 82 GLY A O 1
ATOM 665 N N . ASN A 1 83 ? -11.528 7.634 1.700 1.00 64.56 83 ASN A N 1
ATOM 666 C CA . ASN A 1 83 ? -10.298 8.397 1.527 1.00 64.56 83 ASN A CA 1
ATOM 667 C C . ASN A 1 83 ? -9.470 8.303 2.816 1.00 64.56 83 ASN A C 1
ATOM 669 O O . ASN A 1 83 ? -9.862 8.865 3.836 1.00 64.56 83 ASN A O 1
ATOM 673 N N . HIS A 1 84 ? -8.330 7.615 2.762 1.00 79.56 84 HIS A N 1
ATOM 674 C CA . HIS A 1 84 ? -7.404 7.483 3.890 1.00 79.56 84 HIS A CA 1
ATOM 675 C C . HIS A 1 84 ? -6.103 8.243 3.588 1.00 79.56 84 HIS A C 1
ATOM 677 O O . HIS A 1 84 ? -5.125 7.633 3.134 1.00 79.56 84 HIS A O 1
ATOM 683 N N . PRO A 1 85 ? -6.074 9.577 3.781 1.00 83.44 85 PRO A N 1
ATOM 684 C CA . PRO A 1 85 ? -4.891 10.384 3.505 1.00 83.44 85 PRO A CA 1
ATOM 685 C C . PRO A 1 85 ? -3.695 9.973 4.369 1.00 83.44 85 PRO A C 1
ATOM 687 O O . PRO A 1 85 ? -2.613 9.796 3.819 1.00 83.44 85 PRO A O 1
ATOM 690 N N . SER A 1 86 ? -3.884 9.720 5.670 1.00 84.50 86 SER A N 1
ATOM 691 C CA . SER A 1 86 ? -2.789 9.313 6.564 1.00 84.50 86 SER A CA 1
ATOM 692 C C . SER A 1 86 ? -2.229 7.931 6.218 1.00 84.50 86 SER A C 1
ATOM 694 O O . SER A 1 86 ? -1.018 7.720 6.248 1.00 84.50 86 SER A O 1
ATOM 696 N N . TYR A 1 87 ? -3.089 6.998 5.800 1.00 86.25 87 TYR A N 1
ATOM 697 C CA . TYR A 1 87 ? -2.643 5.709 5.267 1.00 86.25 87 TYR A CA 1
ATOM 698 C C . TYR A 1 87 ? -1.838 5.885 3.975 1.00 86.25 87 TYR A C 1
ATOM 700 O O . TYR A 1 87 ? -0.732 5.364 3.847 1.00 86.25 87 TYR A O 1
ATOM 708 N N . SER A 1 88 ? -2.363 6.672 3.031 1.00 88.31 88 SER A N 1
ATOM 709 C CA . SER A 1 88 ? -1.697 6.940 1.752 1.00 88.31 88 SER A CA 1
ATOM 710 C C . SER A 1 88 ? -0.332 7.601 1.949 1.00 88.31 88 SER A C 1
ATOM 712 O O . SER A 1 88 ? 0.633 7.216 1.293 1.00 88.31 88 SER A O 1
ATOM 714 N N . GLU A 1 89 ? -0.233 8.551 2.879 1.00 89.31 89 GLU A N 1
ATOM 715 C CA . GLU A 1 89 ? 1.015 9.216 3.252 1.00 89.31 89 GLU A CA 1
ATOM 716 C C . GLU A 1 89 ? 2.029 8.231 3.845 1.00 89.31 89 GLU A C 1
ATOM 718 O O . GLU A 1 89 ? 3.195 8.223 3.445 1.00 89.31 89 GLU A O 1
ATOM 723 N N . PHE A 1 90 ? 1.589 7.353 4.751 1.00 90.50 90 PHE A N 1
ATOM 724 C CA . PHE A 1 90 ? 2.449 6.318 5.314 1.00 90.50 90 PHE A CA 1
ATOM 725 C C . PHE A 1 90 ? 3.003 5.387 4.226 1.00 90.50 90 PHE A C 1
ATOM 727 O O . PHE A 1 90 ? 4.216 5.168 4.168 1.00 90.50 90 PHE A O 1
ATOM 734 N N . VAL A 1 91 ? 2.138 4.877 3.343 1.00 90.94 91 VAL A N 1
ATOM 735 C CA . VAL A 1 91 ? 2.538 3.989 2.239 1.00 90.94 91 VAL A CA 1
ATOM 736 C C . VAL A 1 91 ? 3.505 4.702 1.293 1.00 90.94 91 VAL A C 1
ATOM 738 O O . VAL A 1 91 ? 4.534 4.137 0.920 1.00 90.94 91 VAL A O 1
ATOM 741 N N . GLU A 1 92 ? 3.221 5.957 0.937 1.00 92.50 92 GLU A N 1
ATOM 742 C CA . GLU A 1 92 ? 4.104 6.772 0.103 1.00 92.50 92 GLU A CA 1
ATOM 743 C C . GLU A 1 92 ? 5.491 6.927 0.737 1.00 92.50 92 GLU A C 1
ATOM 745 O O . GLU A 1 92 ? 6.502 6.735 0.060 1.00 92.50 92 GLU A O 1
ATOM 750 N N . ARG A 1 93 ? 5.554 7.225 2.040 1.00 92.25 93 ARG A N 1
ATOM 751 C CA . ARG A 1 93 ? 6.815 7.380 2.773 1.00 92.25 93 ARG A CA 1
ATOM 752 C C . ARG A 1 93 ? 7.636 6.092 2.781 1.00 92.25 93 ARG A C 1
ATOM 754 O O . ARG A 1 93 ? 8.844 6.149 2.563 1.00 92.25 93 ARG A O 1
ATOM 761 N N . GLN A 1 94 ? 6.996 4.942 2.994 1.00 93.62 94 GLN A N 1
ATOM 762 C CA . GLN A 1 94 ? 7.674 3.642 2.965 1.00 93.62 94 GLN A CA 1
ATOM 763 C C . GLN A 1 94 ? 8.239 3.330 1.573 1.00 93.62 94 GLN A C 1
ATOM 765 O O . GLN A 1 94 ? 9.389 2.912 1.459 1.00 93.62 94 GLN A O 1
ATOM 770 N N . LEU A 1 95 ? 7.477 3.597 0.507 1.00 93.62 95 LEU A N 1
ATOM 771 C CA . LEU A 1 95 ? 7.944 3.406 -0.870 1.00 93.62 95 LEU A CA 1
ATOM 772 C C . LEU A 1 95 ? 9.100 4.344 -1.227 1.00 93.62 95 LEU A C 1
ATOM 774 O O . LEU A 1 95 ? 10.095 3.899 -1.794 1.00 93.62 95 LEU A O 1
ATOM 778 N N . LYS A 1 96 ? 9.012 5.624 -0.848 1.00 93.75 96 LYS A N 1
ATOM 779 C CA . LYS A 1 96 ? 10.104 6.593 -1.035 1.00 93.75 96 LYS A CA 1
ATOM 780 C C . LYS A 1 96 ? 11.373 6.180 -0.301 1.00 93.75 96 LYS A C 1
ATOM 782 O O . LYS A 1 96 ? 12.458 6.340 -0.848 1.00 93.75 96 LYS A O 1
ATOM 787 N N . LYS A 1 97 ? 11.240 5.617 0.902 1.00 93.94 97 LYS A N 1
ATOM 788 C CA . LYS A 1 97 ? 12.371 5.070 1.652 1.00 93.94 97 LYS A CA 1
ATOM 789 C C . LYS A 1 97 ? 13.016 3.891 0.919 1.00 93.94 97 LYS A C 1
ATOM 791 O O . LYS A 1 97 ? 14.222 3.907 0.721 1.00 93.94 97 LYS A O 1
ATOM 796 N N . LEU A 1 98 ? 12.224 2.925 0.443 1.00 94.06 98 LEU A N 1
ATOM 797 C CA . LEU A 1 98 ? 12.744 1.794 -0.340 1.00 94.06 98 LEU A CA 1
ATOM 798 C C . LEU A 1 98 ? 13.488 2.243 -1.603 1.00 94.06 98 LEU A C 1
ATOM 800 O O . LEU A 1 98 ? 14.502 1.645 -1.947 1.00 94.06 98 LEU A O 1
ATOM 804 N N . ILE A 1 99 ? 12.997 3.286 -2.275 1.00 92.50 99 ILE A N 1
ATOM 805 C CA . ILE A 1 99 ? 13.659 3.868 -3.450 1.00 92.50 99 ILE A CA 1
ATOM 806 C C . ILE A 1 99 ? 14.962 4.570 -3.057 1.00 92.50 99 ILE A C 1
ATOM 808 O O . ILE A 1 99 ? 15.981 4.356 -3.701 1.00 92.50 99 ILE A O 1
ATOM 812 N N . GLY A 1 100 ? 14.940 5.393 -2.004 1.00 91.75 100 GLY A N 1
ATOM 813 C CA . GLY A 1 100 ? 16.129 6.101 -1.523 1.00 91.75 100 GLY A CA 1
ATOM 814 C C . GLY A 1 100 ? 17.242 5.166 -1.041 1.00 91.75 100 GLY A C 1
ATOM 815 O O . GLY A 1 100 ? 18.414 5.487 -1.206 1.00 91.75 100 GLY A O 1
ATOM 816 N N . ASP A 1 101 ? 16.870 4.001 -0.508 1.00 93.06 101 ASP A N 1
ATOM 817 C CA . ASP A 1 101 ? 17.795 2.962 -0.049 1.00 93.06 101 ASP A CA 1
ATOM 818 C C . ASP A 1 101 ? 18.237 2.001 -1.182 1.00 93.06 101 ASP A C 1
ATOM 820 O O . ASP A 1 101 ? 18.88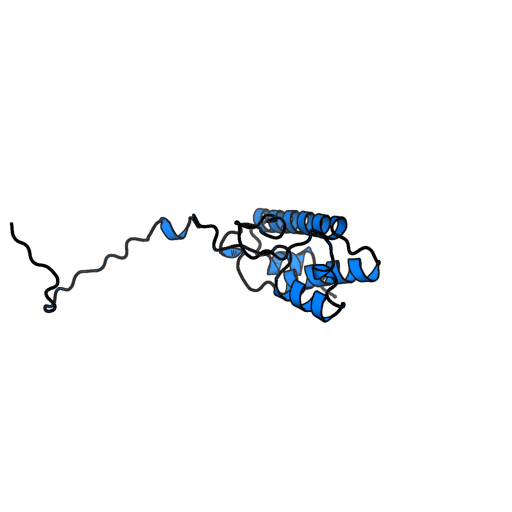4 0.997 -0.891 1.00 93.06 101 ASP A O 1
ATOM 824 N N . ASP A 1 102 ? 17.853 2.256 -2.443 1.00 90.62 102 ASP A N 1
ATOM 825 C CA . ASP A 1 102 ? 18.078 1.388 -3.622 1.00 90.62 102 ASP A CA 1
ATOM 826 C C . ASP A 1 102 ? 17.617 -0.073 -3.422 1.00 90.62 102 ASP A C 1
ATOM 828 O O . ASP A 1 102 ? 18.169 -1.037 -3.946 1.00 90.62 102 ASP A O 1
ATOM 832 N N . ASN A 1 103 ? 16.567 -0.250 -2.620 1.00 93.00 103 ASN A N 1
ATOM 833 C CA . ASN A 1 103 ? 16.035 -1.549 -2.213 1.00 93.00 103 ASN A CA 1
ATOM 834 C C . ASN A 1 103 ? 14.660 -1.838 -2.824 1.00 93.00 103 ASN A C 1
ATOM 836 O O . ASN A 1 103 ? 13.980 -2.777 -2.399 1.00 93.00 103 ASN A O 1
ATOM 840 N N . LEU A 1 104 ? 14.207 -1.043 -3.798 1.00 93.25 104 LEU A 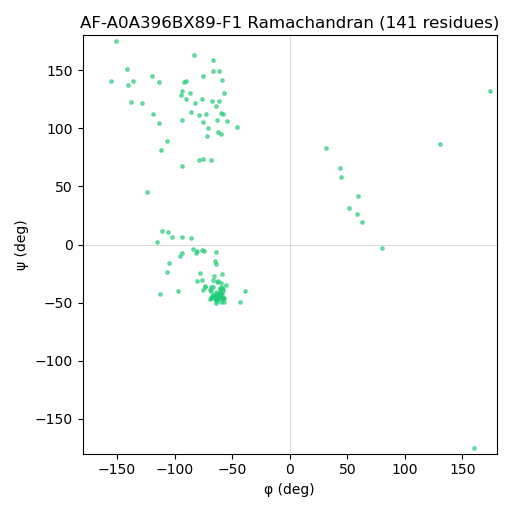N 1
ATOM 841 C CA . LEU A 1 104 ? 12.916 -1.253 -4.445 1.00 93.25 104 LEU A CA 1
ATOM 842 C C . LEU A 1 104 ? 12.984 -2.443 -5.421 1.00 93.25 104 LEU A C 1
ATOM 844 O O . LEU A 1 104 ? 13.526 -2.345 -6.515 1.00 93.25 104 LEU A O 1
ATOM 848 N N . ASN A 1 105 ? 12.392 -3.570 -5.029 1.00 93.56 105 ASN A N 1
ATOM 849 C CA . ASN A 1 105 ? 12.272 -4.782 -5.837 1.00 93.56 105 ASN A CA 1
ATOM 850 C C . ASN A 1 105 ? 11.008 -5.565 -5.438 1.00 93.56 105 ASN A C 1
ATOM 852 O O . ASN A 1 105 ? 10.316 -5.212 -4.483 1.00 93.56 105 ASN A O 1
ATOM 856 N N . LEU A 1 106 ? 10.694 -6.648 -6.155 1.00 91.38 106 LEU A N 1
ATOM 857 C CA . LEU A 1 106 ? 9.470 -7.420 -5.913 1.00 91.38 106 LEU A CA 1
ATOM 858 C C . LEU A 1 106 ? 9.375 -7.952 -4.474 1.00 91.38 106 LEU A C 1
ATOM 860 O O . LEU A 1 106 ? 8.299 -7.934 -3.881 1.00 91.38 106 LEU A O 1
ATOM 864 N N . SER A 1 107 ? 10.493 -8.410 -3.905 1.00 93.00 107 SER A N 1
ATOM 865 C CA . SER A 1 107 ? 10.529 -8.970 -2.550 1.00 93.00 107 SER A CA 1
ATOM 866 C C . SER A 1 107 ? 10.243 -7.901 -1.494 1.00 93.00 107 SER A C 1
ATOM 868 O O . SER A 1 107 ? 9.413 -8.113 -0.609 1.00 93.00 107 SER A O 1
ATOM 870 N N . SER A 1 108 ? 10.858 -6.720 -1.614 1.00 93.44 108 SER A N 1
ATOM 871 C CA . SER A 1 108 ? 10.619 -5.615 -0.678 1.00 93.44 108 SER A CA 1
ATOM 872 C C . SER A 1 108 ? 9.207 -5.039 -0.795 1.00 93.44 108 SER A C 1
ATOM 874 O O . SER A 1 108 ? 8.598 -4.733 0.229 1.00 93.44 108 SER A O 1
ATOM 876 N N . VAL A 1 109 ? 8.644 -4.966 -2.005 1.00 91.69 109 VAL A N 1
ATOM 877 C CA . VAL A 1 109 ? 7.248 -4.547 -2.210 1.00 91.69 109 VAL A CA 1
ATOM 878 C C . VAL A 1 109 ? 6.267 -5.559 -1.617 1.00 91.69 109 VAL A C 1
ATOM 880 O O . VAL A 1 109 ? 5.339 -5.151 -0.923 1.00 91.69 109 VAL A O 1
ATOM 883 N N . LYS A 1 110 ? 6.485 -6.867 -1.809 1.00 90.81 110 LYS A N 1
ATOM 884 C CA . LYS A 1 110 ? 5.648 -7.906 -1.182 1.00 90.81 110 LYS A CA 1
ATOM 885 C C . LYS A 1 110 ? 5.737 -7.874 0.338 1.00 90.81 110 LYS A C 1
ATOM 887 O O . LYS A 1 110 ? 4.713 -7.907 1.010 1.00 90.81 110 LYS A O 1
ATOM 892 N N . LYS A 1 111 ? 6.945 -7.707 0.880 1.00 93.19 111 LYS A N 1
ATOM 893 C CA . LYS A 1 111 ? 7.141 -7.536 2.320 1.00 93.19 111 LYS A CA 1
ATOM 894 C C . LYS A 1 111 ? 6.382 -6.317 2.850 1.00 93.19 111 LYS A C 1
ATOM 896 O O . LYS A 1 111 ? 5.715 -6.422 3.873 1.00 93.19 111 LYS A O 1
ATOM 901 N N . LEU A 1 112 ? 6.423 -5.191 2.134 1.00 92.50 112 LEU A N 1
ATOM 902 C CA . LEU A 1 112 ? 5.638 -4.008 2.484 1.00 92.50 112 LEU A CA 1
ATOM 903 C C . LEU A 1 112 ? 4.131 -4.298 2.439 1.00 92.50 112 LEU A C 1
ATOM 905 O O . LEU A 1 112 ? 3.414 -3.887 3.343 1.00 92.50 112 LEU A O 1
ATOM 909 N N . GLN A 1 113 ? 3.635 -5.018 1.430 1.00 90.19 113 GLN A N 1
ATOM 910 C CA . GLN A 1 113 ? 2.223 -5.411 1.367 1.00 90.19 113 GLN A CA 1
ATOM 911 C C . GLN A 1 113 ? 1.811 -6.267 2.570 1.00 90.19 113 GLN A C 1
ATOM 913 O O . GLN A 1 113 ? 0.748 -6.032 3.140 1.00 90.19 113 GLN A O 1
ATOM 918 N N . ASP A 1 114 ? 2.649 -7.211 2.992 1.00 89.56 114 ASP A N 1
ATOM 919 C CA . ASP A 1 114 ? 2.375 -8.062 4.154 1.00 89.56 114 ASP A CA 1
ATOM 920 C C . ASP A 1 114 ? 2.424 -7.279 5.475 1.00 89.56 114 ASP A C 1
ATOM 922 O O . ASP A 1 114 ? 1.568 -7.461 6.343 1.00 89.56 114 ASP A O 1
ATOM 926 N N . GLU A 1 115 ? 3.363 -6.339 5.612 1.00 90.69 115 GLU A N 1
ATOM 927 C CA . GLU A 1 115 ? 3.401 -5.407 6.744 1.00 90.69 115 GLU A CA 1
ATOM 928 C C . GLU A 1 115 ? 2.135 -4.539 6.794 1.00 90.69 115 GLU A C 1
ATOM 930 O O . GLU A 1 115 ? 1.514 -4.401 7.851 1.00 90.69 115 GLU A O 1
ATOM 935 N N . LEU A 1 116 ? 1.710 -3.993 5.651 1.00 89.88 116 LEU A N 1
ATOM 936 C CA . LEU A 1 116 ? 0.495 -3.187 5.545 1.00 89.88 116 LEU A CA 1
ATOM 937 C C . LEU A 1 116 ? -0.758 -4.006 5.865 1.00 89.88 116 LEU A C 1
ATOM 939 O O . LEU A 1 116 ? -1.619 -3.501 6.579 1.00 89.88 116 LEU A O 1
ATOM 943 N N . ARG A 1 117 ? -0.849 -5.263 5.414 1.00 88.00 117 ARG A N 1
ATOM 944 C CA . ARG A 1 117 ? -1.929 -6.183 5.809 1.00 88.00 117 ARG A CA 1
ATOM 945 C C . ARG A 1 117 ? -1.995 -6.354 7.317 1.00 88.00 117 ARG A C 1
ATOM 947 O O . ARG A 1 117 ? -3.051 -6.142 7.895 1.00 88.00 117 ARG A O 1
ATOM 954 N N . SER A 1 118 ? -0.863 -6.642 7.961 1.00 89.12 118 SER A N 1
ATOM 955 C CA . SER A 1 118 ? -0.822 -6.800 9.418 1.00 89.12 118 SER A CA 1
ATOM 956 C C . SER A 1 118 ? -1.256 -5.526 10.153 1.00 89.12 118 SER A C 1
ATOM 958 O O . SER A 1 118 ? -1.931 -5.604 11.177 1.00 89.12 118 SER A O 1
ATOM 960 N N . LEU A 1 119 ? -0.899 -4.344 9.642 1.00 88.69 119 LEU A N 1
ATOM 961 C CA . LEU A 1 119 ? -1.344 -3.067 10.209 1.00 88.69 119 LEU A CA 1
ATOM 962 C C . LEU A 1 119 ? -2.847 -2.831 10.015 1.00 88.69 119 LEU A C 1
ATOM 964 O O . LEU A 1 119 ? -3.507 -2.342 10.928 1.00 88.69 119 LEU A O 1
ATOM 968 N N . ILE A 1 120 ? -3.390 -3.194 8.853 1.00 85.69 120 ILE A N 1
ATOM 969 C CA . ILE A 1 120 ? -4.829 -3.134 8.585 1.00 85.69 120 ILE A CA 1
ATOM 970 C C . ILE A 1 120 ? -5.582 -4.091 9.517 1.00 85.69 120 ILE A C 1
ATOM 972 O O . ILE A 1 120 ? -6.558 -3.677 10.137 1.00 85.69 120 ILE A O 1
ATOM 976 N N . ASP A 1 121 ? -5.106 -5.325 9.687 1.00 85.62 121 ASP A N 1
ATOM 977 C CA . ASP A 1 121 ? -5.707 -6.305 10.599 1.00 85.62 121 ASP A CA 1
ATOM 978 C C . ASP A 1 121 ? -5.705 -5.798 12.047 1.00 85.62 121 ASP A C 1
ATOM 980 O O . ASP A 1 121 ? -6.734 -5.853 12.716 1.00 85.62 121 ASP A O 1
ATOM 984 N N . LYS A 1 122 ? -4.609 -5.182 12.506 1.00 85.31 122 LYS A N 1
ATOM 985 C CA . LYS A 1 122 ? -4.559 -4.525 13.825 1.00 85.31 122 LYS A CA 1
ATOM 986 C C . LYS A 1 122 ? -5.563 -3.383 13.950 1.00 85.31 122 LYS A C 1
ATOM 988 O O . LYS A 1 122 ? -6.210 -3.251 14.985 1.00 85.31 122 LYS A O 1
ATOM 993 N N . ALA A 1 123 ? -5.712 -2.550 12.919 1.00 83.88 123 ALA A N 1
ATOM 994 C CA . ALA A 1 123 ? -6.718 -1.489 12.925 1.00 83.88 123 ALA A CA 1
ATOM 995 C C . ALA A 1 123 ? -8.137 -2.072 13.057 1.00 83.88 123 ALA A C 1
ATOM 997 O O . ALA A 1 123 ? -8.936 -1.561 13.845 1.00 83.88 123 ALA A O 1
ATOM 998 N N . LYS A 1 124 ? -8.417 -3.186 12.359 1.00 82.75 124 LYS A N 1
ATOM 999 C CA . LYS A 1 124 ? -9.682 -3.930 12.461 1.00 82.75 124 LYS A CA 1
ATOM 1000 C C . LYS A 1 124 ? -9.904 -4.497 13.862 1.00 82.75 124 LYS A C 1
ATOM 1002 O O . LYS A 1 124 ? -10.983 -4.304 14.414 1.00 82.75 124 LYS A O 1
ATOM 1007 N N . GLU A 1 125 ? -8.898 -5.139 14.451 1.00 83.56 125 GLU A N 1
ATOM 1008 C CA . GLU A 1 125 ? -8.954 -5.670 15.823 1.00 83.56 125 GLU A CA 1
ATOM 1009 C C . GLU A 1 125 ? -9.244 -4.575 16.858 1.00 83.56 125 GLU A C 1
ATOM 1011 O O . GLU A 1 125 ? -9.990 -4.794 17.811 1.00 83.56 125 GLU A O 1
ATOM 1016 N N . LEU A 1 126 ? -8.694 -3.377 16.649 1.00 81.31 126 LEU A N 1
ATOM 1017 C CA . LEU A 1 126 ? -8.926 -2.210 17.501 1.00 81.31 126 LEU A CA 1
ATOM 1018 C C . LEU A 1 126 ? -10.244 -1.481 17.197 1.00 81.31 126 LEU A C 1
ATOM 1020 O O . LEU A 1 126 ? -10.573 -0.518 17.891 1.00 81.31 126 LEU A O 1
ATOM 1024 N N . GLY A 1 127 ? -10.978 -1.886 16.156 1.00 80.06 127 GLY A N 1
ATOM 1025 C CA . GLY A 1 127 ? -12.187 -1.202 15.692 1.00 80.06 127 GLY A CA 1
ATOM 1026 C C . GLY A 1 127 ? -11.942 0.232 15.207 1.00 80.06 127 GLY A C 1
ATOM 1027 O O . GLY A 1 127 ? -12.878 1.031 15.163 1.00 80.06 127 GLY A O 1
ATOM 1028 N N . LYS A 1 128 ? -10.695 0.584 14.870 1.00 77.19 128 LYS A N 1
ATOM 1029 C CA . LYS A 1 128 ? -10.316 1.913 14.372 1.00 77.19 128 LYS A CA 1
ATOM 1030 C C . LYS A 1 128 ? -10.372 1.930 12.851 1.00 77.19 128 LYS A C 1
ATOM 1032 O O . LYS A 1 128 ? -9.900 1.000 12.206 1.00 77.19 128 LYS A O 1
ATOM 1037 N N . ASN A 1 129 ? -10.868 3.012 12.255 1.00 78.81 129 ASN A N 1
ATOM 1038 C CA . ASN A 1 129 ? -10.710 3.192 10.813 1.00 78.81 129 ASN A CA 1
ATOM 1039 C C . ASN A 1 129 ? -9.220 3.402 10.457 1.00 78.81 129 ASN A C 1
ATOM 1041 O O . ASN A 1 129 ? -8.411 3.805 11.298 1.00 78.81 129 ASN A O 1
ATOM 1045 N N . LEU A 1 130 ? -8.850 3.142 9.197 1.00 79.31 130 LEU A N 1
ATOM 1046 C CA . LEU A 1 130 ? -7.451 3.234 8.759 1.00 79.31 130 LEU A CA 1
ATOM 1047 C C . LEU A 1 130 ? -6.877 4.648 8.872 1.00 79.31 130 LEU A C 1
ATOM 1049 O O . LEU A 1 130 ? -5.687 4.804 9.116 1.00 79.31 130 LEU A O 1
ATOM 1053 N N . ASN A 1 131 ? -7.684 5.693 8.690 1.00 79.25 131 ASN A N 1
ATOM 1054 C CA . ASN A 1 131 ? -7.142 7.043 8.768 1.00 79.25 131 ASN A CA 1
ATOM 1055 C C . ASN A 1 131 ? -6.727 7.384 10.204 1.00 79.25 131 ASN A C 1
ATOM 1057 O O . ASN A 1 131 ? -5.610 7.840 10.414 1.00 79.25 131 ASN A O 1
ATOM 1061 N N . ASP A 1 132 ? -7.584 7.088 11.176 1.00 78.56 132 ASP A N 1
ATOM 1062 C CA . ASP A 1 132 ? -7.349 7.368 12.591 1.00 78.56 132 ASP A CA 1
ATOM 1063 C C . ASP A 1 132 ? -6.211 6.506 13.139 1.00 78.56 132 ASP A C 1
ATOM 1065 O O . ASP A 1 132 ? -5.306 7.028 13.782 1.00 78.56 132 ASP A O 1
ATOM 1069 N N . TYR A 1 133 ? -6.187 5.206 12.816 1.00 83.50 133 TYR A N 1
ATOM 1070 C CA . TYR A 1 133 ? -5.096 4.320 13.237 1.00 83.50 133 TYR A CA 1
ATOM 1071 C C . TYR A 1 133 ? -3.734 4.814 12.731 1.00 83.50 133 TYR A C 1
ATOM 1073 O O . TYR A 1 133 ? -2.771 4.909 13.493 1.00 83.50 133 TYR A O 1
ATOM 1081 N N . PHE A 1 134 ? -3.642 5.187 11.452 1.00 83.25 134 PHE A N 1
ATOM 1082 C CA . PHE A 1 134 ? -2.375 5.651 10.896 1.00 83.25 134 PHE A CA 1
ATOM 1083 C C . PHE A 1 134 ? -2.023 7.085 11.316 1.00 83.25 134 PHE A C 1
ATOM 1085 O O . PHE A 1 134 ? -0.837 7.377 11.449 1.00 83.25 134 PHE A O 1
ATOM 1092 N N . ALA A 1 135 ? -2.999 7.963 11.562 1.00 81.00 135 ALA A N 1
ATOM 1093 C CA . ALA A 1 135 ? -2.764 9.327 12.042 1.00 81.00 135 ALA A CA 1
ATOM 1094 C C . ALA A 1 135 ? -2.340 9.390 13.519 1.00 81.00 135 ALA A C 1
ATOM 1096 O O . ALA A 1 135 ? -1.525 10.239 13.882 1.00 81.00 135 ALA A O 1
ATOM 1097 N N . ASP A 1 136 ? -2.901 8.523 14.366 1.00 73.38 136 ASP A N 1
ATOM 1098 C CA . ASP A 1 136 ? -2.691 8.572 15.814 1.00 73.38 136 ASP A CA 1
ATOM 1099 C C . ASP A 1 136 ? -1.604 7.615 16.308 1.00 73.38 136 ASP A C 1
ATOM 1101 O O . ASP A 1 136 ? -0.834 7.993 17.194 1.00 73.38 136 ASP A O 1
ATOM 1105 N N . ASP A 1 137 ? -1.535 6.396 15.763 1.00 67.44 137 ASP A N 1
ATOM 1106 C CA . ASP A 1 137 ? -0.699 5.324 16.320 1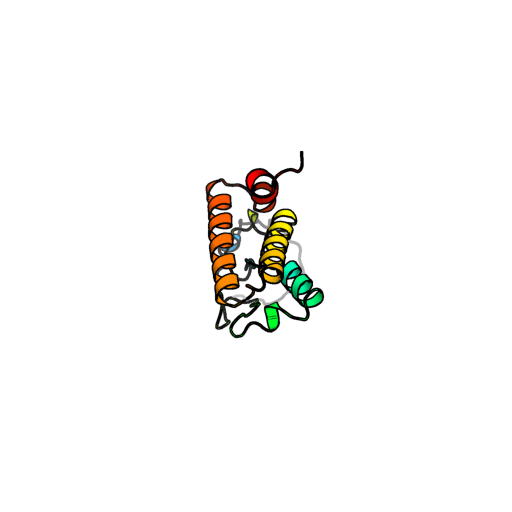.00 67.44 137 ASP A CA 1
ATOM 1107 C C . ASP A 1 137 ? 0.565 5.030 15.489 1.00 67.44 137 ASP A C 1
ATOM 1109 O O . ASP A 1 137 ? 1.541 4.504 16.027 1.00 67.44 137 ASP A O 1
ATOM 1113 N N . VAL A 1 138 ? 0.573 5.348 14.186 1.00 74.00 138 VAL A N 1
ATOM 1114 C CA . VAL A 1 138 ? 1.654 4.939 13.257 1.00 74.00 138 VAL A CA 1
ATOM 1115 C C . VAL A 1 138 ? 2.480 6.117 12.734 1.00 74.00 138 VAL A C 1
ATOM 1117 O O . VAL A 1 138 ? 3.711 6.031 12.644 1.00 74.00 138 VAL A O 1
ATOM 1120 N N . LEU A 1 139 ? 1.842 7.228 12.363 1.00 70.62 139 LEU A N 1
ATOM 1121 C CA . LEU A 1 139 ? 2.541 8.464 12.035 1.00 70.62 139 LEU A CA 1
ATOM 1122 C C . LEU A 1 139 ? 2.850 9.201 13.344 1.00 70.62 139 LEU A C 1
ATOM 1124 O O . LEU A 1 139 ? 1.931 9.521 14.095 1.00 70.62 139 LEU A O 1
ATOM 1128 N N . PRO A 1 140 ? 4.124 9.495 13.656 1.00 55.88 140 PRO A N 1
ATOM 1129 C CA . PRO A 1 140 ? 4.418 10.337 14.801 1.00 55.88 140 PRO A CA 1
ATOM 1130 C C . PRO A 1 140 ? 3.770 11.702 14.562 1.00 55.88 140 PRO A C 1
ATOM 1132 O O . PRO A 1 140 ? 4.060 12.357 13.560 1.00 55.88 140 PRO A O 1
ATOM 1135 N N . LYS A 1 141 ? 2.912 12.149 15.486 1.00 51.75 141 LYS A N 1
ATOM 1136 C CA . LYS A 1 141 ? 2.508 13.556 15.530 1.00 51.75 141 LYS A CA 1
ATOM 1137 C C . LYS A 1 141 ? 3.793 14.357 15.699 1.00 51.75 141 LYS A C 1
ATOM 1139 O O . LYS A 1 141 ? 4.446 14.230 16.736 1.00 51.75 141 LYS A O 1
ATOM 1144 N N . CYS A 1 142 ? 4.184 15.125 14.683 1.00 45.34 142 CYS A N 1
ATOM 1145 C CA . CYS A 1 142 ? 5.198 16.155 14.863 1.00 45.34 142 CYS A CA 1
ATOM 1146 C C . CYS A 1 142 ? 4.704 17.051 16.008 1.00 45.34 142 CYS A C 1
ATOM 1148 O O . CYS A 1 142 ? 3.699 17.743 15.852 1.00 45.34 142 CYS A O 1
ATOM 1150 N N . LYS A 1 143 ? 5.335 16.923 17.179 1.00 39.91 143 LYS A N 1
ATOM 1151 C CA . LYS A 1 143 ? 5.157 17.824 18.318 1.00 39.91 143 LYS A CA 1
ATOM 1152 C C . LYS A 1 143 ? 6.028 19.051 18.128 1.00 39.91 143 LYS A C 1
ATOM 1154 O O . LYS A 1 143 ? 7.155 18.874 17.613 1.00 39.91 143 LYS A O 1
#

Radius of gyration: 22.23 Å; Cα contacts (8 Å, |Δi|>4): 118; chains: 1; bounding box: 75×35×38 Å

Sequence (143 aa):
MSQDPIGFNGNNSTFYSYTPDINIWIDILGLDLHHIIPQAVWRKINKEFDNALKNIEGYVQNVTKKAVDISNLIDLDKPFHGNHPSYSEFVERQLKKLIGDDNLNLSSVKKLQDELRSLIDKAKELGKNLNDYFADDVLPKCK

Foldseek 3Di:
DDDDPDDPDDDDPPPPPPDPDPVVFDPVQLQQKDFLQHPVLQVVCCVVPVHLQVPAPPRDPDNHPPDPDCLRIDRDGPLQDDDQPLSNVVSNVLQVVCVVVVNDHPVSVSVSSVVSVVQVVVCVVVVHHNNCSSVPPPDPDPD

Mean predicted aligned error: 12.54 Å

pLDDT: mean 73.93, std 18.24, range [36.94, 95.0]

Secondary structure (DSSP, 8-state):
---------------------GGGS--TT--SEEESS-HHHHHHHHHHTTTTTTTSTT-----STTSS--TTEEE--GGG-S--HHHHHHHHHHHHHHHHTT--SHHHHHHHHHHHHHHHHHHHHTT--HHHHIIIIIS----

InterPro domains:
  IPR032871 AHH domain-containing protein [PF14412] (30-122)

Solvent-accessible surface area (backbone atoms only — not comparable to full-atom values): 9052 Å² total; per-residue (Å²): 138,79,86,84,77,92,73,95,78,79,96,68,92,70,79,76,76,81,69,84,68,78,67,86,78,59,70,86,81,54,80,69,64,40,52,71,69,41,69,69,46,55,54,48,48,26,67,76,49,79,34,51,63,74,69,27,75,94,53,61,96,60,92,51,88,84,48,98,53,48,80,46,55,42,85,58,62,71,84,66,58,78,91,38,64,42,40,46,50,52,53,43,51,53,53,53,47,31,52,75,67,75,51,71,41,54,67,52,52,49,50,49,42,53,53,50,49,53,52,50,52,50,23,57,76,68,74,41,42,56,34,56,38,27,48,69,78,67,39,80,73,88,123

Organism: Bacteroides fragilis (NCBI:txid817)